Protein AF-A0A645FGA1-F1 (afdb_monomer_lite)

Radius of gyration: 15.73 Å; chains: 1; bounding box: 40×34×43 Å

Sequence (107 aa):
MKIAWLYREQGNIEGEMNYLKQSYDNYKKCYINEDFEAIGYKRYFMLYTLAELSRRLNDYEDAKRWYAELFAERNVPRITMNAARDLWIEFKEERKSSAHFETQKGA

Structure (mmCIF, N/CA/C/O backbone):
data_AF-A0A645FGA1-F1
#
_entry.id   AF-A0A645FGA1-F1
#
loop_
_atom_site.group_PDB
_atom_site.id
_atom_site.type_symbol
_atom_site.label_atom_id
_atom_site.label_alt_id
_atom_site.label_comp_id
_atom_site.label_asym_id
_atom_site.label_entity_id
_atom_site.label_seq_id
_atom_site.pdbx_PDB_ins_code
_atom_site.Cartn_x
_atom_site.Cartn_y
_atom_site.Cartn_z
_atom_site.occupancy
_atom_site.B_iso_or_equiv
_atom_site.auth_seq_id
_atom_site.auth_comp_id
_atom_site.auth_asym_id
_atom_site.auth_atom_id
_atom_site.pdbx_PDB_model_num
ATOM 1 N N . MET A 1 1 ? 1.322 12.015 0.101 1.00 57.97 1 MET A N 1
ATOM 2 C CA . MET A 1 1 ? 1.220 11.806 1.567 1.00 57.97 1 MET A CA 1
ATOM 3 C C . MET A 1 1 ? 1.455 13.038 2.438 1.00 57.97 1 MET A C 1
ATOM 5 O O . MET A 1 1 ? 1.005 13.024 3.572 1.00 57.97 1 MET A O 1
ATOM 9 N N . LYS A 1 2 ? 2.032 14.139 1.927 1.00 60.50 2 LYS A N 1
ATOM 10 C CA . LYS A 1 2 ? 2.054 15.422 2.660 1.00 60.50 2 LYS A CA 1
ATOM 11 C C . LYS A 1 2 ? 0.654 16.051 2.824 1.00 60.50 2 LYS A C 1
ATOM 13 O O . LYS A 1 2 ? 0.388 16.681 3.833 1.00 60.50 2 LYS A O 1
ATOM 18 N N . ILE A 1 3 ? -0.254 15.820 1.869 1.00 62.44 3 ILE A N 1
ATOM 19 C CA . ILE A 1 3 ? -1.612 16.399 1.857 1.00 62.44 3 ILE A CA 1
ATOM 20 C C . ILE A 1 3 ? -2.554 15.713 2.860 1.00 62.44 3 ILE A C 1
ATOM 22 O O . ILE A 1 3 ? -3.293 16.393 3.557 1.00 62.44 3 ILE A O 1
ATOM 26 N N . ALA A 1 4 ? -2.473 14.386 3.003 1.00 62.53 4 ALA A N 1
ATOM 27 C CA . ALA A 1 4 ? -3.215 13.654 4.035 1.00 62.53 4 ALA A CA 1
ATOM 28 C C . ALA A 1 4 ? -2.884 14.170 5.449 1.00 62.53 4 ALA A C 1
ATOM 30 O O . ALA A 1 4 ? -3.774 14.371 6.267 1.00 62.53 4 ALA A O 1
ATOM 31 N N . TRP A 1 5 ? -1.606 14.464 5.705 1.00 67.31 5 TRP A N 1
ATOM 32 C CA . TRP A 1 5 ? -1.165 15.034 6.977 1.00 67.31 5 TRP A CA 1
ATOM 33 C C . TRP A 1 5 ? -1.685 16.465 7.191 1.00 67.31 5 TRP A C 1
ATOM 35 O O . TRP A 1 5 ? -2.123 16.789 8.286 1.00 67.31 5 TRP A O 1
ATOM 45 N N . LEU A 1 6 ? -1.744 17.294 6.141 1.00 66.81 6 LEU A N 1
ATOM 46 C CA . LEU A 1 6 ? -2.339 18.637 6.225 1.00 66.81 6 LEU A CA 1
ATOM 47 C C . LEU A 1 6 ? -3.834 18.606 6.575 1.00 66.81 6 LEU A C 1
ATOM 49 O O . LEU A 1 6 ? -4.278 19.407 7.391 1.00 66.81 6 LEU A O 1
ATOM 53 N N . TYR A 1 7 ? -4.606 17.681 5.996 1.00 67.88 7 TYR A N 1
ATOM 54 C CA . TYR A 1 7 ? -6.021 17.521 6.353 1.00 67.88 7 TYR A CA 1
ATOM 55 C C . TYR A 1 7 ? -6.201 17.093 7.813 1.00 67.88 7 TYR A C 1
ATOM 57 O O . TYR A 1 7 ? -7.103 17.591 8.487 1.00 67.88 7 TYR A O 1
ATOM 65 N N . ARG A 1 8 ? -5.304 16.239 8.319 1.00 65.56 8 ARG A N 1
ATOM 66 C CA . ARG A 1 8 ? -5.288 15.823 9.723 1.00 65.56 8 ARG A CA 1
ATOM 67 C C . ARG A 1 8 ? -5.019 16.981 10.679 1.00 65.56 8 ARG A C 1
ATOM 69 O O . ARG A 1 8 ? -5.758 17.133 11.645 1.00 65.56 8 ARG A O 1
ATOM 76 N N . GLU A 1 9 ? -4.021 17.815 10.391 1.00 74.31 9 GLU A N 1
ATOM 77 C CA . GLU A 1 9 ? -3.708 19.008 11.198 1.00 74.31 9 GLU A CA 1
ATOM 78 C C . GLU A 1 9 ? -4.876 20.011 11.232 1.00 74.31 9 GLU A C 1
ATOM 80 O O . GLU A 1 9 ? -5.037 20.762 12.188 1.00 74.31 9 GLU A O 1
ATOM 85 N N . GLN A 1 10 ? -5.734 19.996 10.209 1.00 79.62 10 GLN A N 1
ATOM 86 C CA . GLN A 1 10 ? -6.944 20.821 10.127 1.00 79.62 10 GLN A CA 1
ATOM 87 C C . GLN A 1 10 ? -8.193 20.144 10.723 1.00 79.62 10 GLN A C 1
ATOM 89 O O . GLN A 1 10 ? -9.279 20.717 10.665 1.00 79.62 10 GLN A O 1
ATOM 94 N N . GLY A 1 11 ? -8.073 18.923 11.257 1.00 79.38 11 GLY A N 1
ATOM 95 C CA . GLY A 1 11 ? -9.195 18.142 11.787 1.00 79.38 11 GLY A CA 1
ATOM 96 C C . GLY A 1 11 ? -10.179 17.627 10.727 1.00 79.38 11 GLY A C 1
ATOM 97 O O . GLY A 1 11 ? -11.250 17.131 11.073 1.00 79.38 11 GLY A O 1
ATOM 98 N N . ASN A 1 12 ? -9.845 17.723 9.436 1.00 84.38 12 ASN A N 1
ATOM 99 C CA . ASN A 1 12 ? -10.716 17.322 8.333 1.00 84.38 12 ASN A CA 1
ATOM 100 C C . ASN A 1 12 ? -10.469 15.859 7.931 1.00 84.38 12 ASN A C 1
ATOM 102 O O . ASN A 1 12 ? -9.778 15.553 6.957 1.00 84.38 12 ASN A O 1
ATOM 106 N N . ILE A 1 13 ? -11.062 14.951 8.702 1.00 83.38 13 ILE A N 1
ATOM 107 C CA . ILE A 1 13 ? -10.901 13.500 8.538 1.00 83.38 13 ILE A CA 1
ATOM 108 C C . ILE A 1 13 ? -11.486 13.008 7.201 1.00 83.38 13 ILE A C 1
ATOM 110 O O . ILE A 1 13 ? -10.907 12.138 6.551 1.00 83.38 13 ILE A O 1
ATOM 114 N N . GLU A 1 14 ? -12.606 13.578 6.751 1.00 85.88 14 GLU A N 1
ATOM 115 C CA . GLU A 1 14 ? -13.249 13.194 5.487 1.00 85.88 14 GLU A CA 1
ATOM 116 C C . GLU A 1 14 ? -12.375 13.552 4.275 1.00 85.88 14 GLU A C 1
ATOM 118 O O . GLU A 1 14 ? -12.180 12.731 3.373 1.00 85.88 14 GLU A O 1
ATOM 123 N N . GLY A 1 15 ? -11.776 14.747 4.285 1.00 85.50 15 GLY A N 1
ATOM 124 C CA . GLY A 1 15 ? -10.823 15.184 3.266 1.00 85.50 15 GLY A CA 1
ATOM 125 C C . GLY A 1 15 ? -9.572 14.306 3.219 1.00 85.50 15 GLY A C 1
ATOM 126 O O . GLY A 1 15 ? -9.131 13.920 2.132 1.00 85.50 15 GLY A O 1
ATOM 127 N N . GLU A 1 16 ? -9.038 13.923 4.386 1.00 85.81 16 GLU A N 1
ATOM 128 C CA . GLU A 1 16 ? -7.926 12.970 4.478 1.00 85.81 16 GLU A CA 1
ATOM 129 C C . GLU A 1 16 ? -8.298 11.634 3.818 1.00 85.81 16 GLU A C 1
ATOM 131 O O . GLU A 1 16 ? -7.559 11.138 2.963 1.00 85.81 16 GLU A O 1
ATOM 136 N N . MET A 1 17 ? -9.462 11.079 4.165 1.00 88.62 17 MET A N 1
ATOM 137 C CA . MET A 1 17 ? -9.915 9.779 3.671 1.00 88.62 17 MET A CA 1
ATOM 138 C C . MET A 1 17 ? -10.157 9.785 2.157 1.00 88.62 17 MET A C 1
ATOM 140 O O . MET A 1 17 ? -9.712 8.878 1.451 1.00 88.62 17 MET A O 1
ATOM 144 N N . ASN A 1 18 ? -10.788 10.837 1.629 1.00 90.69 18 ASN A N 1
ATOM 145 C CA . ASN A 1 18 ? -11.012 10.986 0.192 1.00 90.69 18 ASN A CA 1
ATOM 146 C C . ASN A 1 18 ? -9.681 11.082 -0.576 1.00 90.69 18 ASN A C 1
ATOM 148 O O . ASN A 1 18 ? -9.482 10.405 -1.587 1.00 90.69 18 ASN A O 1
ATOM 152 N N . TYR A 1 19 ? -8.719 11.856 -0.066 1.00 89.62 19 TYR A N 1
ATOM 153 C CA . TYR A 1 19 ? -7.398 11.959 -0.685 1.00 89.62 19 TYR A CA 1
ATOM 154 C C . TYR A 1 19 ? -6.631 10.627 -0.656 1.00 89.62 19 TYR A C 1
ATOM 156 O O . TYR A 1 19 ? -5.982 10.253 -1.641 1.00 89.62 19 TYR A O 1
ATOM 164 N N . LEU A 1 20 ? -6.701 9.895 0.461 1.00 91.75 20 LEU A N 1
ATOM 165 C CA . LEU A 1 20 ? -6.109 8.562 0.577 1.00 91.75 20 LEU A CA 1
ATOM 166 C C . LEU A 1 20 ? -6.740 7.594 -0.425 1.00 91.75 20 LEU A C 1
ATOM 168 O O . LEU A 1 20 ? -6.009 6.859 -1.091 1.00 91.75 20 LEU A O 1
ATOM 172 N N . LYS A 1 21 ? -8.066 7.640 -0.593 1.00 94.88 21 LYS A N 1
ATOM 173 C CA . LYS A 1 21 ? -8.784 6.773 -1.529 1.00 94.88 21 LYS A CA 1
ATOM 174 C C . LYS A 1 21 ? -8.406 7.067 -2.977 1.00 94.88 21 LYS A C 1
ATOM 176 O O . LYS A 1 21 ? -8.039 6.151 -3.706 1.00 94.88 21 LYS A O 1
ATOM 181 N N . GLN A 1 22 ? -8.381 8.340 -3.365 1.00 95.12 22 GLN A N 1
ATOM 182 C CA . GLN A 1 22 ? -7.929 8.751 -4.697 1.00 95.12 22 GLN A CA 1
ATOM 183 C C . GLN A 1 22 ? -6.477 8.344 -4.964 1.00 95.12 22 GLN A C 1
ATOM 185 O O . GLN A 1 22 ? -6.150 7.859 -6.047 1.00 95.12 22 GLN A O 1
ATOM 190 N N . SER A 1 23 ? -5.598 8.507 -3.970 1.00 95.19 23 SER A N 1
ATOM 191 C CA . SER A 1 23 ? -4.206 8.062 -4.079 1.00 95.19 23 SER A CA 1
ATOM 192 C C . SER A 1 23 ? -4.136 6.554 -4.308 1.00 95.19 23 SER A C 1
ATOM 194 O O . SER A 1 23 ? -3.435 6.105 -5.212 1.00 95.19 23 SER A O 1
ATOM 196 N N . TYR A 1 24 ? -4.886 5.781 -3.521 1.00 96.44 24 TYR A N 1
ATOM 197 C CA . TYR A 1 24 ? -4.940 4.330 -3.634 1.00 96.44 24 TYR A CA 1
ATOM 198 C C . TYR A 1 24 ? -5.391 3.879 -5.023 1.00 96.44 24 TYR A C 1
ATOM 200 O O . TYR A 1 24 ? -4.706 3.080 -5.659 1.00 96.44 24 TYR A O 1
ATOM 208 N N . ASP A 1 25 ? -6.486 4.441 -5.529 1.00 96.31 25 ASP A N 1
ATOM 209 C CA . ASP A 1 25 ? -7.032 4.060 -6.828 1.00 96.31 25 ASP A CA 1
ATOM 210 C C . ASP A 1 25 ? -6.058 4.396 -7.974 1.00 96.31 25 ASP A C 1
ATOM 212 O O . ASP A 1 25 ? -5.916 3.616 -8.917 1.00 96.31 25 ASP A O 1
ATOM 216 N N . ASN A 1 26 ? -5.325 5.511 -7.877 1.00 94.69 26 ASN A N 1
ATOM 217 C CA . ASN A 1 26 ? -4.296 5.871 -8.857 1.00 94.69 26 ASN A CA 1
ATOM 218 C C . ASN A 1 26 ? -3.098 4.915 -8.818 1.00 94.69 26 ASN A C 1
ATOM 220 O O . ASN A 1 26 ? -2.691 4.411 -9.864 1.00 94.69 26 ASN A O 1
ATOM 224 N N . TYR A 1 27 ? -2.571 4.601 -7.631 1.00 94.31 27 TYR A N 1
ATOM 225 C CA . TYR A 1 27 ? -1.486 3.624 -7.501 1.00 94.31 27 TYR A CA 1
ATOM 226 C C . TYR A 1 27 ? -1.911 2.230 -7.972 1.00 94.31 27 TYR A C 1
ATOM 228 O O . TYR A 1 27 ? -1.130 1.540 -8.624 1.00 94.31 27 TYR A O 1
ATOM 236 N N . LYS A 1 28 ? -3.161 1.826 -7.712 1.00 95.19 28 LYS A N 1
ATOM 237 C CA . LYS A 1 28 ? -3.703 0.537 -8.162 1.00 95.19 28 LYS A CA 1
ATOM 238 C C . LYS A 1 28 ? -3.783 0.477 -9.688 1.00 95.19 28 LYS A C 1
ATOM 240 O O . LYS A 1 28 ? -3.415 -0.537 -10.271 1.00 95.19 28 LYS A O 1
ATOM 245 N N . LYS A 1 29 ? -4.189 1.570 -10.344 1.00 94.38 29 LYS A N 1
ATOM 246 C CA . LYS A 1 29 ? -4.166 1.683 -11.814 1.00 94.38 29 LYS A CA 1
ATOM 247 C C . LYS A 1 29 ? -2.747 1.594 -12.373 1.00 94.38 29 LYS A C 1
ATOM 249 O O . LYS A 1 29 ? -2.536 0.836 -13.313 1.00 94.38 29 LYS A O 1
ATOM 254 N N . CYS A 1 30 ? -1.784 2.311 -11.791 1.00 91.44 30 CYS A N 1
ATOM 255 C CA . CYS A 1 30 ? -0.379 2.199 -12.194 1.00 91.44 30 CYS A CA 1
ATOM 256 C C . CYS A 1 30 ? 0.128 0.761 -12.040 1.00 91.44 30 CYS A C 1
ATOM 258 O O . CYS A 1 30 ? 0.739 0.226 -12.951 1.00 91.44 30 CYS A O 1
ATOM 260 N N . TYR A 1 31 ? -0.185 0.100 -10.925 1.00 92.12 31 TYR A N 1
ATOM 261 C CA . TYR A 1 31 ? 0.235 -1.281 -10.694 1.00 92.12 31 TYR A CA 1
ATOM 262 C C . TYR A 1 31 ? -0.283 -2.277 -11.738 1.00 92.12 31 TYR A C 1
ATOM 264 O O . TYR A 1 31 ? 0.410 -3.238 -12.051 1.00 92.12 31 TYR A O 1
ATOM 272 N N . ILE A 1 32 ? -1.483 -2.053 -12.273 1.00 89.88 32 ILE A N 1
ATOM 273 C CA . ILE A 1 32 ? -2.093 -2.936 -13.275 1.00 89.88 32 ILE A CA 1
ATOM 274 C C . ILE A 1 32 ? -1.549 -2.662 -14.683 1.00 89.88 32 ILE A C 1
ATOM 276 O O . ILE A 1 32 ? -1.422 -3.595 -15.471 1.00 89.88 32 ILE A O 1
ATOM 280 N N . ASN A 1 33 ? -1.274 -1.398 -15.008 1.00 89.00 33 ASN A N 1
ATOM 281 C CA . ASN A 1 33 ? -1.025 -0.975 -16.387 1.00 89.00 33 ASN A CA 1
ATOM 282 C C . ASN A 1 33 ? 0.458 -0.774 -16.730 1.00 89.00 33 ASN A C 1
ATOM 284 O O . ASN A 1 33 ? 0.788 -0.715 -17.910 1.00 89.00 33 ASN A O 1
ATOM 288 N N . GLU A 1 34 ? 1.333 -0.629 -15.734 1.00 85.38 34 GLU A N 1
ATOM 289 C CA . GLU A 1 34 ? 2.744 -0.304 -15.955 1.00 85.38 34 GLU A CA 1
ATOM 290 C C . GLU A 1 34 ? 3.631 -1.553 -15.976 1.00 85.38 34 GLU A C 1
ATOM 292 O O . GLU A 1 34 ? 3.511 -2.447 -15.135 1.00 85.38 34 GLU A O 1
ATOM 297 N N . ASP A 1 35 ? 4.594 -1.565 -16.897 1.00 83.06 35 ASP A N 1
ATOM 298 C CA . ASP A 1 35 ? 5.702 -2.518 -16.884 1.00 83.06 35 ASP A CA 1
ATOM 299 C C . ASP A 1 35 ? 6.844 -1.960 -16.024 1.00 83.06 35 ASP A C 1
ATOM 301 O O . ASP A 1 35 ? 7.668 -1.154 -16.462 1.00 83.06 35 ASP A O 1
ATOM 305 N N . PHE A 1 36 ? 6.881 -2.400 -14.766 1.00 80.88 36 PHE A N 1
ATOM 306 C CA . PHE A 1 36 ? 7.881 -1.979 -13.786 1.00 80.88 36 PHE A CA 1
ATOM 307 C C . PHE A 1 36 ? 9.320 -2.331 -14.181 1.00 80.88 36 PHE A C 1
ATOM 309 O O . PHE A 1 36 ? 10.245 -1.614 -13.787 1.00 80.88 36 PHE A O 1
ATOM 316 N N . GLU A 1 37 ? 9.519 -3.406 -14.950 1.00 77.94 37 GLU A N 1
ATOM 317 C CA . GLU A 1 37 ? 10.845 -3.795 -15.427 1.00 77.94 37 GLU A CA 1
ATOM 318 C C . GLU A 1 37 ? 11.323 -2.821 -16.505 1.00 77.94 37 GLU A C 1
ATOM 320 O O . GLU A 1 37 ? 12.452 -2.329 -16.424 1.00 77.94 37 GLU A O 1
ATOM 325 N N . ALA A 1 38 ? 10.440 -2.458 -17.440 1.00 79.75 38 ALA A N 1
ATOM 326 C CA . ALA A 1 38 ? 10.74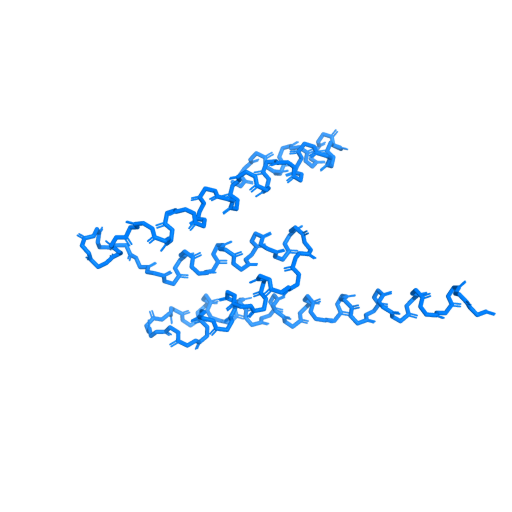6 -1.525 -18.522 1.00 79.75 38 ALA A CA 1
ATOM 327 C C . ALA A 1 38 ? 11.111 -0.115 -18.024 1.00 79.75 38 ALA A C 1
ATOM 329 O O . ALA A 1 38 ? 12.005 0.525 -18.579 1.00 79.75 38 ALA A O 1
ATOM 330 N N . ILE A 1 39 ? 10.463 0.371 -16.960 1.00 81.50 39 ILE A N 1
ATOM 331 C CA . ILE A 1 39 ? 10.707 1.719 -16.409 1.00 81.50 39 ILE A CA 1
ATOM 332 C C . ILE A 1 39 ? 11.781 1.754 -15.308 1.00 81.50 39 ILE A C 1
ATOM 334 O O . ILE A 1 39 ? 12.038 2.807 -14.721 1.00 81.50 39 ILE A O 1
ATOM 338 N N . GLY A 1 40 ? 12.401 0.612 -14.985 1.00 78.12 40 GLY A N 1
ATOM 339 C CA . GLY A 1 40 ? 13.435 0.508 -13.949 1.00 78.12 40 GLY A CA 1
ATOM 340 C C . GLY A 1 40 ? 12.936 0.786 -12.523 1.00 78.12 40 GLY A C 1
ATOM 341 O O . GLY A 1 40 ? 13.741 0.991 -11.608 1.00 78.12 40 GLY A O 1
ATOM 342 N N . TYR A 1 41 ? 11.620 0.791 -12.311 1.00 83.31 41 TYR A N 1
ATOM 343 C CA . TYR A 1 41 ? 11.014 1.073 -11.017 1.00 83.31 41 TYR A CA 1
ATOM 344 C C . TYR A 1 41 ? 10.872 -0.214 -10.207 1.00 83.31 41 TYR A C 1
ATOM 346 O O . TYR A 1 41 ? 10.402 -1.241 -10.691 1.00 83.31 41 TYR A O 1
ATOM 354 N N . LYS A 1 42 ? 11.266 -0.189 -8.931 1.00 88.12 42 LYS A N 1
ATOM 355 C CA . LYS A 1 42 ? 11.200 -1.399 -8.105 1.00 88.12 42 LYS A CA 1
ATOM 356 C C . LYS A 1 42 ? 9.759 -1.667 -7.671 1.00 88.12 42 LYS A C 1
ATOM 358 O O . LYS A 1 42 ? 9.212 -0.940 -6.844 1.00 88.12 42 LYS A O 1
ATOM 363 N N . ARG A 1 43 ? 9.183 -2.766 -8.165 1.00 90.94 43 ARG A N 1
ATOM 364 C CA . ARG A 1 43 ? 7.818 -3.233 -7.857 1.00 90.94 43 ARG A CA 1
ATOM 365 C C . ARG A 1 43 ? 7.485 -3.251 -6.359 1.00 90.94 43 ARG A C 1
ATOM 367 O O . ARG A 1 43 ? 6.371 -2.894 -5.982 1.00 90.94 43 ARG A O 1
ATOM 374 N N . TYR A 1 44 ? 8.448 -3.582 -5.492 1.00 93.19 44 TYR A N 1
ATOM 375 C CA . TYR A 1 44 ? 8.217 -3.620 -4.043 1.00 93.19 44 TYR A CA 1
ATOM 376 C C . TYR A 1 44 ? 7.792 -2.268 -3.450 1.00 93.19 44 TYR A C 1
ATOM 378 O O . TYR A 1 44 ? 7.072 -2.257 -2.454 1.00 93.19 44 TYR A O 1
ATOM 386 N N . PHE A 1 45 ? 8.199 -1.131 -4.036 1.00 92.81 45 PHE A N 1
ATOM 387 C CA . PHE A 1 45 ? 7.738 0.180 -3.567 1.00 92.81 45 PHE A CA 1
ATOM 388 C C . PHE A 1 45 ? 6.237 0.333 -3.787 1.00 92.81 45 PHE A C 1
ATOM 390 O O . PHE A 1 45 ? 5.531 0.764 -2.881 1.00 92.81 45 PHE A O 1
ATOM 397 N N . MET A 1 46 ? 5.747 -0.091 -4.954 1.00 93.50 46 MET A N 1
ATOM 398 C CA . MET A 1 46 ? 4.328 -0.033 -5.290 1.00 93.50 46 MET A CA 1
ATOM 399 C C . MET A 1 46 ? 3.502 -0.912 -4.349 1.00 93.50 46 MET A C 1
ATOM 401 O O . MET A 1 46 ? 2.514 -0.458 -3.779 1.00 93.50 46 MET A O 1
ATOM 405 N N . LEU A 1 47 ? 3.959 -2.147 -4.126 1.00 95.75 47 LEU A N 1
ATOM 406 C CA . LEU A 1 47 ? 3.319 -3.089 -3.208 1.00 95.75 47 LEU A CA 1
ATOM 407 C C . LEU A 1 47 ? 3.269 -2.547 -1.774 1.00 95.75 47 LEU A C 1
ATOM 409 O O . LEU A 1 47 ? 2.218 -2.588 -1.137 1.00 95.75 47 LEU A O 1
ATOM 413 N N . TYR A 1 48 ? 4.376 -1.982 -1.283 1.00 95.94 48 TYR A N 1
ATOM 414 C CA . TYR A 1 48 ? 4.426 -1.356 0.038 1.00 95.94 48 TYR A CA 1
ATOM 415 C C . TYR A 1 48 ? 3.449 -0.178 0.147 1.00 95.94 48 TYR A C 1
ATOM 417 O O . TYR A 1 48 ? 2.700 -0.085 1.119 1.00 95.94 48 TYR A O 1
ATOM 425 N N . THR A 1 49 ? 3.413 0.704 -0.856 1.00 95.31 49 THR A N 1
ATOM 426 C CA . THR A 1 49 ? 2.501 1.855 -0.877 1.00 95.31 49 THR A CA 1
ATOM 427 C C . THR A 1 49 ? 1.034 1.429 -0.928 1.00 95.31 49 THR A C 1
ATOM 429 O O . THR A 1 49 ? 0.223 1.970 -0.179 1.00 95.31 49 THR A O 1
ATOM 432 N N . LEU A 1 50 ? 0.679 0.444 -1.756 1.00 97.25 50 LEU A N 1
ATOM 433 C CA . LEU A 1 50 ? -0.686 -0.083 -1.835 1.00 97.25 50 LEU A CA 1
ATOM 434 C C . LEU A 1 50 ? -1.130 -0.729 -0.518 1.00 97.25 50 LEU A C 1
ATOM 436 O O . LEU A 1 50 ? -2.255 -0.489 -0.071 1.00 97.25 50 LEU A O 1
ATOM 440 N N . ALA A 1 51 ? -0.242 -1.487 0.130 1.00 97.12 51 ALA A N 1
ATOM 441 C CA . ALA A 1 51 ? -0.502 -2.089 1.433 1.00 97.12 51 ALA A CA 1
ATOM 442 C C . ALA A 1 51 ? -0.744 -1.021 2.512 1.00 97.12 51 ALA A C 1
ATOM 444 O O . ALA A 1 51 ? -1.739 -1.082 3.234 1.00 97.12 51 ALA A O 1
ATOM 445 N N . GLU A 1 52 ? 0.118 -0.002 2.582 1.00 95.50 52 GLU A N 1
ATOM 446 C CA . GLU A 1 52 ? -0.007 1.082 3.558 1.00 95.50 52 GLU A CA 1
ATOM 447 C C . GLU A 1 52 ? -1.284 1.909 3.345 1.00 95.50 52 GLU A C 1
ATOM 449 O O . GLU A 1 52 ? -1.984 2.235 4.305 1.00 95.50 52 GLU A O 1
ATOM 454 N N . LEU A 1 53 ? -1.612 2.236 2.092 1.00 96.19 53 LEU A N 1
ATOM 455 C CA . LEU A 1 53 ? -2.831 2.970 1.758 1.00 96.19 53 LEU A CA 1
ATOM 456 C C . LEU A 1 53 ? -4.081 2.174 2.125 1.00 96.19 53 LEU A C 1
ATOM 458 O O . LEU A 1 53 ? -4.961 2.715 2.786 1.00 96.19 53 LEU A O 1
ATOM 462 N N . SER A 1 54 ? -4.128 0.887 1.782 1.00 96.44 54 SER A N 1
ATOM 463 C CA . SER A 1 54 ? -5.255 0.015 2.141 1.00 96.44 54 SER A CA 1
ATOM 464 C C . SER A 1 54 ? -5.422 -0.083 3.660 1.00 96.44 54 SER A C 1
ATOM 466 O O . SER A 1 54 ? -6.530 0.056 4.172 1.00 96.44 54 SER A O 1
ATOM 468 N N . ARG A 1 55 ? -4.309 -0.209 4.401 1.00 95.19 55 ARG A N 1
ATOM 469 C CA . ARG A 1 55 ? -4.302 -0.202 5.871 1.00 95.19 55 ARG A CA 1
ATOM 470 C C . ARG A 1 55 ? -4.886 1.094 6.439 1.00 95.19 55 ARG A C 1
ATOM 472 O O . ARG A 1 55 ? -5.744 1.045 7.312 1.00 95.19 55 ARG A O 1
ATOM 479 N N . ARG A 1 56 ? -4.453 2.255 5.930 1.00 92.75 56 ARG A N 1
ATOM 480 C CA . ARG A 1 56 ? -4.949 3.580 6.360 1.00 92.75 56 ARG A CA 1
ATOM 481 C C . ARG A 1 56 ? -6.425 3.802 6.016 1.00 92.75 56 ARG A C 1
ATOM 483 O O . ARG A 1 56 ? -7.112 4.493 6.757 1.00 92.75 56 ARG A O 1
ATOM 490 N N . LEU A 1 57 ? -6.901 3.207 4.924 1.00 94.12 57 LEU A N 1
ATOM 491 C CA . LEU A 1 57 ? -8.315 3.180 4.531 1.00 94.12 57 LEU A CA 1
ATOM 492 C C . LEU A 1 57 ? -9.138 2.142 5.321 1.00 94.12 57 LEU A C 1
ATOM 494 O O . LEU A 1 57 ? -10.340 2.025 5.102 1.00 94.12 57 LEU A O 1
ATOM 498 N N . ASN A 1 58 ? -8.504 1.382 6.223 1.00 93.94 58 ASN A N 1
ATOM 499 C CA . ASN A 1 58 ? -9.088 0.259 6.959 1.00 93.94 58 ASN A CA 1
ATOM 500 C C . ASN A 1 58 ? -9.688 -0.846 6.055 1.00 93.94 58 ASN A C 1
ATOM 502 O O . ASN A 1 58 ? -10.572 -1.599 6.477 1.00 93.94 58 ASN A O 1
ATOM 506 N N . ASP A 1 59 ? -9.183 -0.970 4.824 1.00 95.38 59 ASP A N 1
ATOM 507 C CA . ASP A 1 59 ? -9.556 -2.013 3.868 1.00 95.38 59 ASP A CA 1
ATOM 508 C C . ASP A 1 59 ? -8.691 -3.257 4.103 1.00 95.38 59 ASP A C 1
ATOM 510 O O . ASP A 1 59 ? -7.545 -3.357 3.654 1.00 95.38 59 ASP A O 1
ATOM 514 N N . TYR A 1 60 ? -9.226 -4.190 4.890 1.00 95.00 60 TYR A N 1
ATOM 515 C CA . TYR A 1 60 ? -8.470 -5.348 5.354 1.00 95.00 60 TYR A CA 1
ATOM 516 C C . TYR A 1 60 ? -8.101 -6.320 4.231 1.00 95.00 60 TYR A C 1
ATOM 518 O O . TYR A 1 60 ? -6.981 -6.832 4.224 1.00 95.00 60 TYR A O 1
ATOM 526 N N . GLU A 1 61 ? -9.015 -6.582 3.297 1.00 96.00 61 GLU A N 1
ATOM 527 C CA . GLU A 1 61 ? -8.794 -7.585 2.253 1.00 96.00 61 GLU A CA 1
ATOM 528 C C . GLU A 1 61 ? -7.742 -7.115 1.250 1.00 96.00 61 GLU A C 1
ATOM 530 O O . GLU A 1 61 ? -6.797 -7.856 0.956 1.00 96.00 61 GLU A O 1
ATOM 535 N N . ASP A 1 62 ? -7.830 -5.857 0.803 1.00 96.75 62 ASP A N 1
ATOM 536 C CA . ASP A 1 62 ? -6.814 -5.293 -0.083 1.00 96.75 62 ASP A CA 1
ATOM 537 C C . ASP A 1 62 ? -5.468 -5.161 0.659 1.00 96.75 62 ASP A C 1
ATOM 539 O O . ASP A 1 62 ? -4.435 -5.570 0.124 1.00 96.75 62 ASP A O 1
ATOM 543 N N . ALA A 1 63 ? -5.450 -4.717 1.925 1.00 97.31 63 ALA A N 1
ATOM 544 C CA . ALA A 1 63 ? -4.210 -4.661 2.709 1.00 97.31 63 ALA A CA 1
ATOM 545 C C . ALA A 1 63 ? -3.548 -6.042 2.836 1.00 97.31 63 ALA A C 1
ATOM 547 O O . ALA A 1 63 ? -2.356 -6.189 2.555 1.00 97.31 63 ALA A O 1
ATOM 548 N N . LYS A 1 64 ? -4.317 -7.068 3.218 1.00 97.56 64 LYS A N 1
ATOM 549 C CA . LYS A 1 64 ? -3.847 -8.453 3.355 1.00 97.56 64 LYS A CA 1
ATOM 550 C C . LYS A 1 64 ? -3.227 -8.959 2.058 1.00 97.56 64 LYS A C 1
ATOM 552 O O . LYS A 1 64 ? -2.149 -9.556 2.090 1.00 97.56 64 LYS A O 1
ATOM 557 N N . ARG A 1 65 ? -3.896 -8.713 0.930 1.00 97.81 65 ARG A N 1
ATOM 558 C CA . ARG A 1 65 ? -3.407 -9.091 -0.396 1.00 97.81 65 ARG A CA 1
ATOM 559 C C . ARG A 1 65 ? -2.072 -8.416 -0.706 1.00 97.81 65 ARG A C 1
ATOM 561 O O . ARG A 1 65 ? -1.113 -9.110 -1.036 1.00 97.81 65 ARG A O 1
ATOM 568 N N . TRP A 1 66 ? -1.984 -7.094 -0.570 1.00 97.94 66 TRP A N 1
ATOM 569 C CA . TRP A 1 66 ? -0.769 -6.356 -0.926 1.00 97.94 66 TRP A CA 1
ATOM 570 C C . TRP A 1 66 ? 0.414 -6.680 -0.018 1.00 97.94 66 TRP A C 1
ATOM 572 O O . TRP A 1 66 ? 1.532 -6.817 -0.510 1.00 97.94 66 TRP A O 1
ATOM 582 N N . TYR A 1 67 ? 0.183 -6.881 1.284 1.00 98.00 67 TYR A N 1
ATOM 583 C CA . TYR A 1 67 ? 1.228 -7.364 2.187 1.00 98.00 67 TYR A CA 1
ATOM 584 C C . TYR A 1 67 ? 1.713 -8.764 1.800 1.00 98.00 67 TYR A C 1
ATOM 586 O O . TYR A 1 67 ? 2.919 -9.003 1.795 1.00 98.00 67 TYR A O 1
ATOM 594 N N . ALA A 1 68 ? 0.811 -9.680 1.437 1.00 97.88 68 ALA A N 1
ATOM 595 C CA . ALA A 1 68 ? 1.198 -11.015 0.986 1.00 97.88 68 ALA A CA 1
ATOM 596 C C . ALA A 1 68 ? 2.043 -10.965 -0.299 1.00 97.88 68 ALA A C 1
ATOM 598 O O . ALA A 1 68 ? 3.087 -11.613 -0.363 1.00 97.88 68 ALA A O 1
ATOM 599 N N . GLU A 1 69 ? 1.638 -10.156 -1.284 1.00 96.88 69 GLU A N 1
ATOM 600 C CA . GLU A 1 69 ? 2.415 -9.941 -2.512 1.00 96.88 69 GLU A CA 1
ATOM 601 C C . GLU A 1 69 ? 3.791 -9.319 -2.203 1.00 96.88 69 GLU A C 1
ATOM 603 O O . GLU A 1 69 ? 4.807 -9.798 -2.704 1.00 96.88 69 GLU A O 1
ATOM 608 N N . LEU A 1 70 ? 3.860 -8.318 -1.315 1.00 97.25 70 LEU A N 1
ATOM 609 C CA . LEU A 1 70 ? 5.121 -7.704 -0.881 1.00 97.25 70 LEU A CA 1
ATOM 610 C C . LEU A 1 70 ? 6.057 -8.707 -0.194 1.00 97.25 70 LEU A C 1
ATOM 612 O O . LEU A 1 70 ? 7.266 -8.670 -0.411 1.00 97.25 70 LEU A O 1
ATOM 616 N N . PHE A 1 71 ? 5.525 -9.590 0.652 1.00 97.31 71 PHE A N 1
ATOM 617 C CA . PHE A 1 71 ? 6.331 -10.589 1.356 1.00 97.31 71 PHE A CA 1
ATOM 618 C C . PHE A 1 71 ? 6.849 -11.700 0.438 1.00 97.31 71 PHE A C 1
ATOM 620 O O . PHE A 1 71 ? 7.851 -12.331 0.773 1.00 97.31 71 PHE A O 1
ATOM 627 N N . ALA A 1 72 ? 6.200 -11.917 -0.706 1.00 96.69 72 ALA A N 1
ATOM 628 C CA . ALA A 1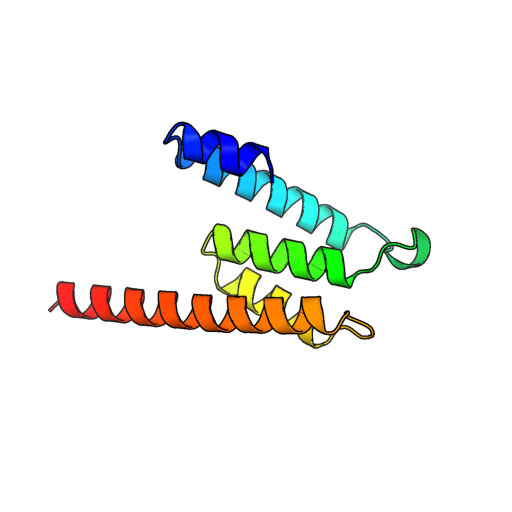 72 ? 6.663 -12.828 -1.748 1.00 96.69 72 ALA A CA 1
ATOM 629 C C . ALA A 1 72 ? 7.678 -12.182 -2.714 1.00 96.69 72 ALA A C 1
ATOM 631 O O . ALA A 1 72 ? 8.354 -12.896 -3.459 1.00 96.69 72 ALA A O 1
ATOM 632 N N . GLU A 1 73 ? 7.792 -10.851 -2.717 1.00 94.44 73 GLU A N 1
ATOM 633 C CA . GLU A 1 73 ? 8.664 -10.107 -3.625 1.00 94.44 73 GLU A CA 1
ATOM 634 C C . GLU A 1 73 ? 10.150 -10.342 -3.318 1.00 94.44 73 GLU A C 1
ATOM 636 O O . GLU A 1 73 ? 10.589 -10.384 -2.163 1.00 94.44 73 GLU A O 1
ATOM 641 N N . ARG A 1 74 ? 10.959 -10.476 -4.373 1.00 88.94 74 ARG A N 1
ATOM 642 C CA . ARG A 1 74 ? 12.402 -10.705 -4.234 1.00 88.94 74 ARG A CA 1
ATOM 643 C C . ARG A 1 74 ? 13.131 -9.369 -4.125 1.00 88.94 74 ARG A C 1
ATOM 645 O O . ARG A 1 74 ? 12.713 -8.363 -4.685 1.00 88.94 74 ARG A O 1
ATOM 652 N N . ASN A 1 75 ? 14.277 -9.363 -3.446 1.00 89.06 75 ASN A N 1
ATOM 653 C CA . ASN A 1 75 ? 15.158 -8.189 -3.343 1.00 89.06 75 ASN A CA 1
ATOM 654 C C . ASN A 1 75 ? 14.530 -6.955 -2.666 1.00 89.06 75 ASN A C 1
ATOM 656 O O . ASN A 1 75 ? 14.947 -5.825 -2.920 1.00 89.06 75 ASN A O 1
ATOM 660 N N . VAL A 1 76 ? 13.556 -7.154 -1.775 1.00 94.88 76 VAL A N 1
ATOM 661 C CA . VAL A 1 76 ? 13.071 -6.081 -0.901 1.00 94.88 76 VAL A CA 1
ATOM 662 C C . VAL A 1 76 ? 14.150 -5.760 0.142 1.00 94.88 76 VAL A C 1
ATOM 664 O O . VAL A 1 76 ? 14.645 -6.677 0.805 1.00 94.88 76 VAL A O 1
ATOM 667 N N . PRO A 1 77 ? 14.519 -4.482 0.346 1.00 96.31 77 PRO A N 1
ATOM 668 C CA . PRO A 1 77 ? 15.446 -4.106 1.405 1.00 96.31 77 PRO A CA 1
ATOM 669 C C . PRO A 1 77 ? 14.956 -4.580 2.778 1.00 96.31 77 PRO A C 1
ATOM 671 O O . PRO A 1 77 ? 13.787 -4.411 3.130 1.00 96.31 77 PRO A O 1
ATOM 674 N N . ARG A 1 78 ? 15.866 -5.126 3.594 1.00 96.50 78 ARG A N 1
ATOM 675 C CA . ARG A 1 78 ? 15.533 -5.695 4.914 1.00 96.50 78 ARG A CA 1
ATOM 676 C C . ARG A 1 78 ? 14.790 -4.710 5.821 1.00 96.50 78 ARG A C 1
ATOM 678 O O . ARG A 1 78 ? 13.867 -5.110 6.519 1.00 96.50 78 ARG A O 1
ATOM 685 N N . ILE A 1 79 ? 15.173 -3.433 5.785 1.00 95.69 79 ILE A N 1
ATOM 686 C CA . ILE A 1 79 ? 14.533 -2.368 6.572 1.00 95.69 79 ILE A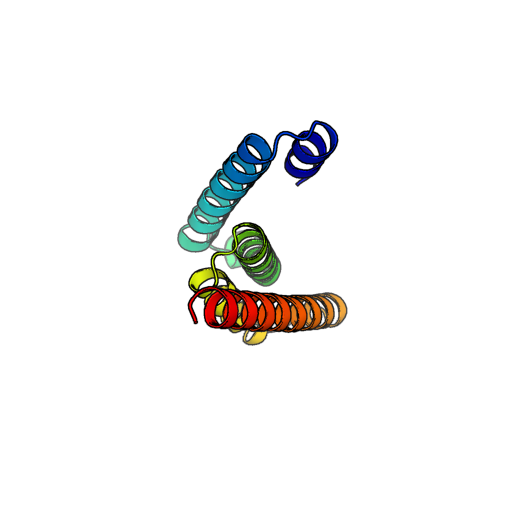 CA 1
ATOM 687 C C . ILE A 1 79 ? 13.058 -2.223 6.174 1.00 95.69 79 ILE A C 1
ATOM 689 O O . ILE A 1 79 ? 12.187 -2.248 7.037 1.00 95.69 79 ILE A O 1
ATOM 693 N N . THR A 1 80 ? 12.771 -2.154 4.871 1.00 94.56 80 THR A N 1
ATOM 694 C CA . THR A 1 80 ? 11.404 -2.058 4.337 1.00 94.56 80 THR A CA 1
ATOM 695 C C . THR A 1 80 ? 10.574 -3.286 4.695 1.00 94.56 80 THR A C 1
ATOM 697 O O . THR A 1 80 ? 9.423 -3.156 5.102 1.00 94.56 80 THR A O 1
ATOM 700 N N . MET A 1 81 ? 11.156 -4.482 4.584 1.00 97.25 81 MET A N 1
ATOM 701 C CA . MET A 1 81 ? 10.441 -5.716 4.897 1.00 97.25 81 MET A CA 1
ATOM 702 C C . MET A 1 81 ? 10.128 -5.854 6.393 1.00 97.25 81 MET A C 1
ATOM 704 O O . MET A 1 81 ? 9.055 -6.340 6.739 1.00 97.25 81 MET A O 1
ATOM 708 N N . ASN A 1 82 ? 11.025 -5.409 7.275 1.00 97.38 82 ASN A N 1
ATOM 709 C CA . ASN A 1 82 ? 10.759 -5.378 8.713 1.00 97.38 82 ASN A CA 1
ATOM 710 C C . ASN A 1 82 ? 9.642 -4.382 9.044 1.00 97.38 82 ASN A C 1
ATOM 712 O O . ASN A 1 82 ? 8.647 -4.784 9.635 1.00 97.38 82 ASN A O 1
ATOM 716 N N . ALA A 1 83 ? 9.732 -3.146 8.542 1.00 96.94 83 ALA A N 1
ATOM 717 C CA . ALA A 1 83 ? 8.690 -2.139 8.746 1.00 96.94 83 ALA A CA 1
ATOM 718 C C . ALA A 1 83 ? 7.310 -2.615 8.251 1.00 96.94 83 ALA A C 1
ATOM 720 O O . ALA A 1 83 ? 6.299 -2.419 8.918 1.00 96.94 83 ALA A O 1
ATOM 721 N N . ALA A 1 84 ? 7.258 -3.296 7.101 1.00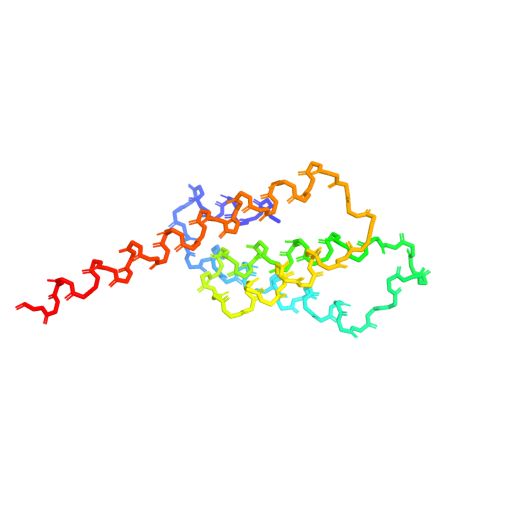 96.94 84 ALA A N 1
ATOM 722 C CA . ALA A 1 84 ? 6.016 -3.862 6.582 1.00 96.94 84 ALA A CA 1
ATOM 723 C C . ALA A 1 84 ? 5.428 -4.957 7.489 1.00 96.94 84 ALA A C 1
ATOM 725 O O . ALA A 1 84 ? 4.208 -5.054 7.613 1.00 96.94 84 ALA A O 1
ATOM 726 N N . ARG A 1 85 ? 6.273 -5.787 8.117 1.00 97.31 85 ARG A N 1
ATOM 727 C CA . ARG A 1 85 ? 5.820 -6.813 9.069 1.00 97.31 85 ARG A CA 1
ATOM 728 C C . ARG A 1 85 ? 5.259 -6.189 10.334 1.00 97.31 85 ARG A C 1
ATOM 730 O O . ARG A 1 85 ? 4.183 -6.608 10.747 1.00 97.31 85 ARG A O 1
ATOM 737 N N . ASP A 1 86 ? 5.952 -5.201 10.890 1.00 97.12 86 ASP A N 1
ATOM 738 C CA . ASP A 1 86 ? 5.529 -4.507 12.107 1.00 97.12 86 ASP A CA 1
ATOM 739 C C . ASP A 1 86 ? 4.150 -3.867 11.886 1.00 97.12 86 ASP A C 1
ATOM 741 O O . ASP A 1 86 ? 3.192 -4.204 12.579 1.00 97.12 86 ASP A O 1
ATOM 745 N N . LEU A 1 87 ? 3.992 -3.102 10.798 1.00 95.56 87 LEU A N 1
ATOM 746 C CA . LEU A 1 87 ? 2.709 -2.495 10.417 1.00 95.56 87 LEU A CA 1
ATOM 747 C C . LEU A 1 87 ? 1.585 -3.523 10.199 1.00 95.56 87 LEU A C 1
ATOM 749 O O . LEU A 1 87 ? 0.425 -3.258 10.516 1.00 95.56 87 LEU A O 1
ATOM 753 N N . TRP A 1 88 ? 1.895 -4.690 9.627 1.00 97.44 88 TRP A N 1
ATOM 754 C CA . TRP A 1 88 ? 0.902 -5.748 9.422 1.00 97.44 88 TRP A CA 1
ATOM 755 C C . TRP A 1 88 ? 0.496 -6.435 10.732 1.00 97.44 88 TRP A C 1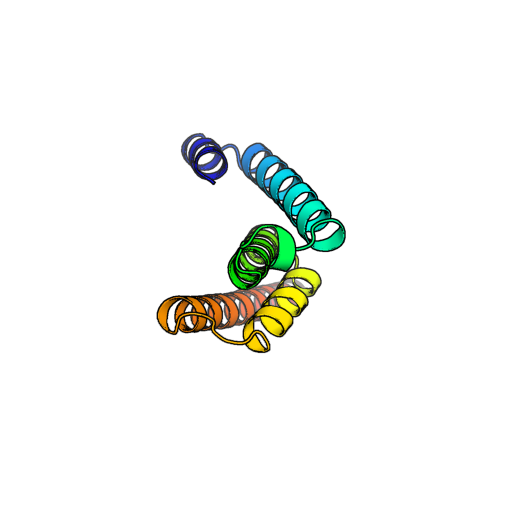
ATOM 757 O O . TRP A 1 88 ? -0.656 -6.850 10.884 1.00 97.44 88 TRP A O 1
ATOM 767 N N . ILE A 1 89 ? 1.430 -6.594 11.672 1.00 96.31 89 ILE A N 1
ATOM 768 C CA . ILE A 1 89 ? 1.146 -7.123 13.009 1.00 96.31 89 ILE A CA 1
ATOM 769 C C . ILE A 1 89 ? 0.232 -6.151 13.750 1.00 96.31 89 ILE A C 1
ATOM 771 O O . ILE A 1 89 ? -0.865 -6.562 14.131 1.00 96.31 89 ILE A O 1
ATOM 775 N N . GLU A 1 90 ? 0.629 -4.880 13.832 1.00 94.81 90 GLU A N 1
ATOM 776 C CA . GLU A 1 90 ? -0.146 -3.806 14.463 1.00 94.81 90 GLU A CA 1
ATOM 777 C C . GLU A 1 90 ? -1.576 -3.764 13.917 1.00 94.81 90 GLU A C 1
ATOM 779 O O . GLU A 1 90 ? -2.542 -3.848 14.671 1.00 94.81 90 GLU A O 1
ATOM 784 N N . PHE A 1 91 ? -1.742 -3.760 12.592 1.00 94.88 91 PHE A N 1
ATOM 785 C CA . PHE A 1 91 ? -3.071 -3.689 11.986 1.00 94.88 91 PHE A CA 1
ATOM 786 C C . PHE A 1 91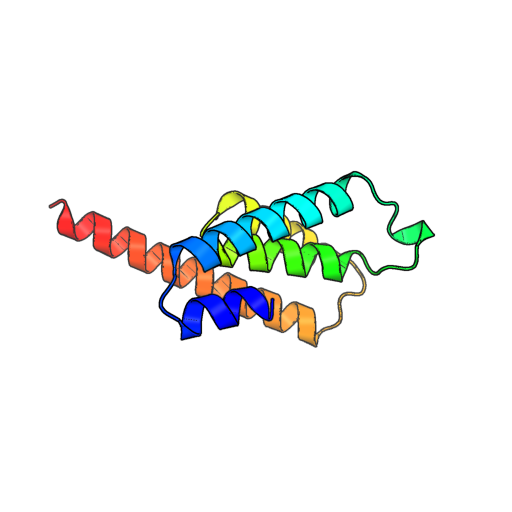 ? -3.971 -4.879 12.342 1.00 94.88 91 PHE A C 1
ATOM 788 O O . PHE A 1 91 ? -5.172 -4.724 12.576 1.00 94.88 91 PHE A O 1
ATOM 795 N N . LYS A 1 92 ? -3.416 -6.096 12.402 1.00 94.94 92 LYS A N 1
ATOM 796 C CA . LYS A 1 92 ? -4.187 -7.274 12.827 1.00 94.94 92 LYS A CA 1
ATOM 797 C C . LYS A 1 92 ? -4.594 -7.181 14.295 1.00 94.94 92 LYS A C 1
ATOM 799 O O . LYS A 1 92 ? -5.674 -7.656 14.642 1.00 94.94 92 LYS A O 1
ATOM 804 N N . GLU A 1 93 ? -3.737 -6.635 15.149 1.00 93.69 93 GLU A N 1
ATOM 805 C CA . GLU A 1 93 ? -4.019 -6.445 16.574 1.00 93.69 93 GLU A CA 1
ATOM 806 C C . GLU A 1 93 ? -5.098 -5.385 16.793 1.00 93.69 93 GLU A C 1
ATOM 808 O O . GLU A 1 93 ? -6.061 -5.644 17.519 1.00 93.69 93 GLU A O 1
ATOM 813 N N . GLU A 1 94 ? -5.003 -4.251 16.096 1.00 90.50 94 GLU A N 1
ATOM 814 C CA . GLU A 1 94 ? -6.024 -3.200 16.072 1.00 90.50 94 GLU A CA 1
ATOM 815 C C . GLU A 1 94 ? -7.388 -3.787 15.692 1.00 90.50 94 GLU A C 1
ATOM 817 O O . GLU A 1 94 ? -8.360 -3.643 16.432 1.00 90.50 94 GLU A O 1
ATOM 822 N N . ARG A 1 95 ? -7.456 -4.553 14.595 1.00 88.94 95 ARG A N 1
ATOM 823 C CA . ARG A 1 95 ? -8.715 -5.156 14.132 1.00 88.94 95 ARG A CA 1
ATOM 824 C C . ARG A 1 95 ? -9.283 -6.206 15.080 1.00 88.94 95 ARG A C 1
ATOM 826 O O . ARG A 1 95 ? -10.499 -6.251 15.259 1.00 88.94 95 ARG A O 1
ATOM 833 N N . LYS A 1 96 ? -8.438 -7.051 15.679 1.00 88.62 96 LYS A N 1
ATOM 834 C CA . LYS A 1 96 ? -8.876 -8.015 16.703 1.00 88.62 96 LYS A CA 1
ATOM 835 C C . LYS A 1 96 ? -9.457 -7.298 17.915 1.00 88.62 96 LYS A C 1
ATOM 837 O O . LYS A 1 96 ? -10.496 -7.712 18.419 1.00 88.62 96 LYS A O 1
ATOM 842 N N . SER A 1 97 ? -8.799 -6.225 18.345 1.00 86.94 97 SER A N 1
ATOM 843 C CA . SER A 1 97 ? -9.245 -5.405 19.467 1.00 86.94 97 SER A CA 1
ATOM 844 C C . SER A 1 97 ? -10.598 -4.769 19.148 1.00 86.94 97 SER A C 1
ATOM 846 O O . SER A 1 97 ? -11.549 -4.978 19.894 1.00 86.94 97 SER A O 1
ATOM 848 N N . SER A 1 98 ? -10.739 -4.099 17.997 1.00 79.62 98 SER A N 1
ATOM 849 C CA . SER A 1 98 ? -12.010 -3.508 17.549 1.00 79.62 98 SER A CA 1
ATOM 850 C C . SER A 1 98 ? -13.149 -4.531 17.468 1.00 79.62 98 SER A C 1
ATOM 852 O O . SER A 1 98 ? -14.224 -4.281 18.006 1.00 79.62 98 SER A O 1
ATOM 854 N N . ALA A 1 99 ? -12.905 -5.709 16.885 1.00 78.25 99 ALA A N 1
ATOM 855 C CA . ALA A 1 99 ? -13.908 -6.773 16.800 1.00 78.25 99 ALA A CA 1
ATOM 856 C C . ALA A 1 99 ? -14.331 -7.305 18.186 1.00 78.25 99 ALA A C 1
ATOM 858 O O . ALA A 1 99 ? -15.502 -7.621 18.409 1.00 78.25 99 ALA A O 1
ATOM 859 N N . HIS A 1 100 ? -13.396 -7.380 19.140 1.00 72.12 100 HIS A N 1
ATOM 860 C CA . HIS A 1 100 ? -13.692 -7.780 20.516 1.00 72.12 100 HIS A CA 1
ATOM 861 C C . HIS A 1 100 ? -14.584 -6.754 21.233 1.00 72.12 100 HIS A C 1
ATOM 863 O O . HIS A 1 100 ? -15.548 -7.140 21.894 1.00 72.12 100 HIS A O 1
ATOM 869 N N . PHE A 1 101 ? -14.320 -5.455 21.048 1.00 65.50 101 PHE A N 1
ATOM 870 C CA . PHE A 1 101 ? -15.133 -4.379 21.627 1.00 65.50 101 PHE A CA 1
ATOM 871 C C . PHE A 1 101 ? -16.555 -4.318 21.049 1.00 65.50 101 PHE A C 1
ATOM 873 O O . PHE A 1 101 ? -17.506 -4.081 21.793 1.00 65.50 101 PHE A O 1
ATOM 880 N N . GLU A 1 102 ? -16.726 -4.555 19.746 1.00 67.94 102 GLU A N 1
ATOM 881 C CA . GLU A 1 102 ? -18.051 -4.596 19.106 1.00 67.94 102 GLU A CA 1
ATOM 882 C C . GLU A 1 102 ? -18.896 -5.774 19.608 1.00 67.94 102 GLU A C 1
ATOM 884 O O . GLU A 1 102 ? -20.088 -5.617 19.866 1.00 67.94 102 GLU A O 1
ATOM 889 N N . THR A 1 103 ? -18.266 -6.928 19.842 1.00 63.75 103 THR A N 1
ATOM 890 C CA . THR A 1 103 ? -18.946 -8.132 20.351 1.00 63.75 103 THR A CA 1
ATOM 891 C C . THR A 1 103 ? -19.442 -7.956 21.794 1.00 63.75 103 THR A C 1
ATOM 893 O O . THR A 1 103 ? -20.471 -8.512 22.158 1.00 63.75 103 THR A O 1
ATOM 896 N N . GLN A 1 104 ? -18.749 -7.159 22.617 1.00 54.34 104 GLN A N 1
ATOM 897 C CA . GLN A 1 104 ? -19.126 -6.903 24.016 1.00 54.34 104 GLN A CA 1
ATOM 898 C C . GLN A 1 104 ? -20.186 -5.809 24.196 1.00 54.34 104 GLN A C 1
ATOM 900 O O . GLN A 1 104 ? -20.872 -5.805 25.209 1.00 54.34 104 GLN A O 1
ATOM 905 N N . LYS A 1 105 ? -20.333 -4.874 23.246 1.00 58.81 105 LYS A N 1
ATOM 906 C CA . LYS A 1 105 ? -21.389 -3.840 23.287 1.00 58.81 105 LYS A CA 1
ATOM 907 C C . LYS A 1 105 ? -22.758 -4.340 22.817 1.00 58.81 105 LYS A C 1
ATOM 909 O O . LYS A 1 105 ? -23.753 -3.660 23.049 1.00 58.81 105 LYS A O 1
ATOM 914 N N . GLY A 1 106 ? -22.791 -5.467 22.107 1.00 55.59 106 GLY A N 1
ATOM 915 C CA . GLY A 1 106 ? -24.011 -6.079 21.576 1.00 55.59 106 GLY A CA 1
ATOM 916 C C . GLY A 1 106 ? -24.632 -7.164 22.464 1.00 55.59 106 GLY A C 1
ATOM 917 O O . GLY A 1 106 ? -25.598 -7.785 22.026 1.00 55.59 106 GLY A O 1
ATOM 918 N N . ALA A 1 107 ? -24.081 -7.406 23.659 1.00 48.50 107 ALA A N 1
ATOM 919 C CA . ALA A 1 107 ? -24.565 -8.360 24.661 1.00 48.50 107 ALA A CA 1
ATOM 920 C C . ALA A 1 107 ? -25.015 -7.618 25.926 1.00 48.50 107 ALA A C 1
ATOM 922 O O . ALA A 1 107 ? -26.000 -8.076 26.546 1.00 48.50 107 ALA A O 1
#

Secondary structure (DSSP, 8-state):
-HHHHHHHHTT-HHHHHHHHHHHHHHHHHHHHH--TTTTT--HHHHHHHHHHHHHHTT-HHHHHHHHHHHHH-TT--HHHHHHHHHHHHHHHHHHHHHHHHHHHHT-

pLDDT: mean 87.49, std 12.11, range [48.5, 98.0]

Foldseek 3Di:
DVVLVVCVVVVNNVSSLVVLVVVLVVLVVCLVPDDCVVVVHQNLVSLLSNLVSCLVNVNVVSNVVSLVVNVVDPPDPPVSNVVSVVSVVVSVVVVVVVVVVVVVVVD

Organism: NCBI:txid1076179

InterPro domains:
  IPR011990 Tetratricopeptide-like helical domain superfamily [G3DSA:1.25.40.10] (1-106)
  IPR018708 Protein of unknown function DUF2225 [PF09986] (1-89)